Protein AF-A0A7S0ZYD5-F1 (afdb_monomer)

Solvent-accessible surface area (backbone atoms only — not comparable to full-atom values): 9073 Å² total; per-residue (Å²): 120,66,67,60,53,53,54,51,25,54,52,47,32,53,36,62,75,35,83,66,25,60,45,81,44,75,45,60,88,89,71,46,60,67,61,41,49,54,50,16,33,55,75,64,72,30,48,80,44,72,78,85,77,53,100,80,65,46,73,65,58,50,52,54,52,50,49,56,49,43,42,42,8,20,34,67,65,35,49,30,35,39,50,44,43,56,92,66,56,91,46,71,67,58,54,52,43,50,49,30,37,73,76,63,28,46,53,88,89,69,68,53,76,67,54,50,51,52,46,46,68,50,24,45,67,64,23,43,76,72,75,28,82,50,73,69,45,30,51,54,44,31,33,50,32,14,32,57,24,43,24,50,34,39,37,38,46,73,79,55,71,82,61,77,107

Foldseek 3Di:
DVVVLVVLLVVLLVQLPDFLRAAEAEDAPPPCLVVSNVSSCVVNVAAEDEDDDDPPDDVLNVLVSLLVLLCVQQLVLGQYEYEAEPVRCPDPVSVVQVVCCSPFLGGPPSDDPVSLVVLCVSQQVVQVVVVHHDSVSSVVSSSSSSSGRYYYYYYYYPPDVVVVD

InterPro domains:
  IPR024317 Dynein heavy chain, AAA module D4 [PF12780] (1-165)
  IPR026983 Dynein heavy chain [PTHR46961] (1-165)
  IPR027417 P-loop containing nucleoside triphosphate hydrolase [G3DSA:3.40.50.300] (18-165)
  IPR027417 P-loop containing nucleoside triphosphate hydrolase [SSF52540] (5-165)

Mean predicted aligned error: 4.92 Å

Nearest PDB structures (foldseek):
  8glv-assembly1_Co  TM=9.456E-01  e=5.804E-17  Chlamydomonas reinhardtii
  3vkh-assembly1_A  TM=9.498E-01  e=6.855E-14  Dictyostelium discoideum
  7k5b-assembly1_C  TM=9.374E-01  e=3.165E-14  Tetrahymena thermophila
  8dyv-assembly1_A  TM=9.369E-01  e=1.775E-13  Homo sapiens
  7mgm-assembly1_A  TM=9.212E-01  e=2.063E-11  Saccharomyces cerevisiae

pLDDT: mean 89.66, std 8.66, range [50.94, 97.31]

Radius of gyration: 16.7 Å; Cα contacts (8 Å, |Δi|>4): 226; chains: 1; bounding box: 45×27×51 Å

Organism: Noctiluca scintillans (NCBI:txid2966)

Structure (mmCIF, N/CA/C/O backbone):
data_AF-A0A7S0ZYD5-F1
#
_entry.id   AF-A0A7S0ZYD5-F1
#
loop_
_atom_site.group_PDB
_atom_site.id
_atom_site.type_symbol
_atom_site.label_atom_id
_atom_site.label_alt_id
_atom_site.label_comp_id
_atom_site.label_asym_id
_atom_site.label_entity_id
_atom_site.label_seq_id
_atom_site.pdbx_PDB_ins_code
_atom_site.Cartn_x
_atom_site.Cartn_y
_atom_site.Cartn_z
_atom_site.occupancy
_atom_site.B_iso_or_equiv
_atom_site.auth_seq_id
_atom_site.auth_comp_id
_atom_site.auth_asym_id
_atom_site.auth_atom_id
_atom_site.pdbx_PDB_model_num
ATOM 1 N N . MET A 1 1 ? 3.842 -6.383 -28.870 1.00 55.41 1 MET A N 1
ATOM 2 C CA . MET A 1 1 ? 4.378 -5.491 -27.814 1.00 55.41 1 MET A CA 1
ATOM 3 C C . MET A 1 1 ? 3.298 -5.055 -26.817 1.00 55.41 1 MET A C 1
ATOM 5 O O . MET A 1 1 ? 3.495 -5.258 -25.631 1.00 55.41 1 MET A O 1
ATOM 9 N N . PHE A 1 2 ? 2.131 -4.567 -27.261 1.00 78.19 2 PHE A N 1
ATOM 10 C CA . PHE A 1 2 ? 1.047 -4.120 -26.362 1.00 78.19 2 PHE A CA 1
ATOM 11 C C . PHE A 1 2 ? 0.284 -5.233 -25.621 1.00 78.19 2 PHE A C 1
ATOM 13 O O . PHE A 1 2 ? -0.149 -5.018 -24.494 1.00 78.19 2 PHE A O 1
ATOM 20 N N . LEU A 1 3 ? 0.152 -6.435 -26.196 1.00 88.94 3 LEU A N 1
ATOM 21 C CA . LEU A 1 3 ? -0.606 -7.521 -25.554 1.00 88.94 3 LEU A CA 1
ATOM 22 C C . LEU A 1 3 ? -0.008 -7.944 -24.199 1.00 88.94 3 LEU A C 1
ATOM 24 O O . LEU A 1 3 ? -0.748 -8.211 -23.258 1.00 88.94 3 LEU A O 1
ATOM 28 N N . ALA A 1 4 ? 1.324 -7.941 -24.077 1.00 87.94 4 ALA A N 1
ATOM 29 C CA . ALA A 1 4 ? 2.002 -8.234 -22.816 1.00 87.94 4 ALA A CA 1
ATOM 30 C C . ALA A 1 4 ? 1.691 -7.172 -21.749 1.00 87.94 4 ALA A C 1
ATOM 32 O O . ALA A 1 4 ? 1.400 -7.515 -20.607 1.00 87.94 4 ALA A O 1
ATOM 33 N N . ALA A 1 5 ? 1.678 -5.889 -22.127 1.00 90.94 5 ALA A N 1
ATOM 34 C CA . ALA A 1 5 ? 1.296 -4.800 -21.231 1.00 90.94 5 ALA A CA 1
ATOM 35 C C . ALA A 1 5 ? -0.150 -4.958 -20.736 1.00 90.94 5 ALA A C 1
ATOM 37 O O . ALA A 1 5 ? -0.386 -4.880 -19.534 1.00 90.94 5 ALA A O 1
ATOM 38 N N . VAL A 1 6 ? -1.094 -5.276 -21.633 1.00 93.81 6 VAL A N 1
ATOM 39 C CA . VAL A 1 6 ? -2.492 -5.560 -21.262 1.00 93.81 6 VAL A CA 1
ATOM 40 C C . VAL A 1 6 ? -2.567 -6.732 -20.284 1.00 93.81 6 VAL A C 1
ATOM 42 O O . VAL A 1 6 ? -3.197 -6.615 -19.239 1.00 93.81 6 VAL A O 1
ATOM 45 N N . GLN A 1 7 ? -1.861 -7.834 -20.553 1.00 95.06 7 GLN A N 1
ATOM 46 C CA . GLN A 1 7 ? -1.814 -8.980 -19.639 1.00 95.06 7 GLN A CA 1
ATOM 47 C C . GLN A 1 7 ? -1.245 -8.613 -18.261 1.00 95.06 7 GLN A C 1
ATOM 49 O O . GLN A 1 7 ? -1.764 -9.076 -17.246 1.00 95.06 7 GLN A O 1
ATOM 54 N N . HIS A 1 8 ? -0.199 -7.783 -18.197 1.00 94.69 8 HIS A N 1
ATOM 55 C CA . HIS A 1 8 ? 0.355 -7.309 -16.928 1.00 94.69 8 HIS A CA 1
ATOM 56 C C . HIS A 1 8 ? -0.629 -6.421 -16.164 1.00 94.69 8 HIS A C 1
ATOM 58 O O . HIS A 1 8 ? -0.801 -6.629 -14.966 1.00 94.69 8 HIS A O 1
ATOM 64 N N . VAL A 1 9 ? -1.325 -5.506 -16.843 1.00 96.12 9 VAL A N 1
ATOM 65 C CA . VAL A 1 9 ? -2.383 -4.686 -16.230 1.00 96.12 9 VAL A CA 1
ATOM 66 C C . VAL A 1 9 ? -3.507 -5.572 -15.701 1.00 96.12 9 VAL A C 1
ATOM 68 O O . VAL A 1 9 ? -3.880 -5.436 -14.542 1.00 96.12 9 VAL A O 1
ATOM 71 N N . CYS A 1 10 ? -3.990 -6.542 -16.484 1.00 96.00 10 CYS A N 1
ATOM 72 C CA . CYS A 1 10 ? -5.015 -7.483 -16.029 1.00 96.00 10 CYS A CA 1
ATOM 73 C C . CYS A 1 10 ? -4.578 -8.258 -14.776 1.00 96.00 10 CYS A C 1
ATOM 75 O O . CYS A 1 10 ? -5.385 -8.469 -13.873 1.00 96.00 10 CYS A O 1
ATOM 77 N N . ARG A 1 11 ? -3.304 -8.669 -14.693 1.00 96.25 11 ARG A N 1
ATOM 78 C CA . ARG A 1 11 ? -2.752 -9.329 -13.498 1.00 96.25 11 ARG A CA 1
ATOM 79 C C . ARG A 1 11 ? -2.714 -8.387 -12.297 1.00 96.25 11 ARG A C 1
ATOM 81 O O . ARG A 1 11 ? -3.135 -8.800 -11.224 1.00 96.25 11 ARG A O 1
ATOM 88 N N . ILE A 1 1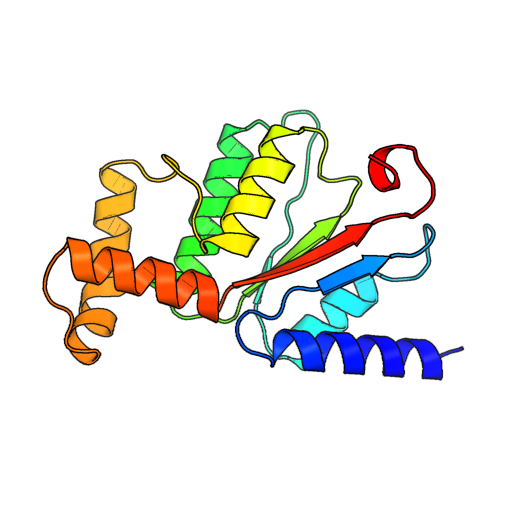2 ? -2.263 -7.145 -12.481 1.00 96.81 12 ILE A N 1
ATOM 89 C CA . ILE A 1 12 ? -2.236 -6.128 -11.419 1.00 96.81 12 ILE A CA 1
ATOM 90 C C . ILE A 1 12 ? -3.651 -5.883 -10.893 1.00 96.81 12 ILE A C 1
ATOM 92 O O . ILE A 1 12 ? -3.886 -6.040 -9.702 1.00 96.81 12 ILE A O 1
ATOM 96 N N . VAL A 1 13 ? -4.613 -5.599 -11.776 1.00 97.00 13 VAL A N 1
ATOM 97 C CA . VAL A 1 13 ? -6.018 -5.365 -11.397 1.00 97.00 13 VAL A CA 1
ATOM 98 C C . VAL A 1 13 ? -6.594 -6.565 -10.650 1.00 97.00 13 VAL A C 1
ATOM 100 O O . VAL A 1 13 ? -7.251 -6.396 -9.627 1.00 97.00 13 VAL A O 1
ATOM 103 N N . ARG A 1 14 ? -6.317 -7.790 -11.116 1.00 96.81 14 ARG A N 1
ATOM 104 C CA . ARG A 1 14 ? -6.758 -9.010 -10.429 1.00 96.81 14 ARG A CA 1
ATOM 105 C C . ARG A 1 14 ? -6.210 -9.090 -9.003 1.00 96.81 14 ARG A C 1
ATOM 107 O O . ARG A 1 14 ? -6.961 -9.453 -8.103 1.00 96.81 14 ARG A O 1
ATOM 114 N N . VAL A 1 15 ? -4.928 -8.784 -8.801 1.00 96.81 15 VAL A N 1
ATOM 115 C CA . VAL A 1 15 ? -4.324 -8.795 -7.462 1.00 96.81 15 VAL A CA 1
ATOM 116 C C . VAL A 1 15 ? -4.928 -7.694 -6.592 1.00 96.81 15 VAL A C 1
ATOM 118 O O . VAL A 1 15 ? -5.339 -7.997 -5.483 1.00 96.81 15 VAL A O 1
ATOM 121 N N . LEU A 1 16 ? -5.079 -6.469 -7.105 1.00 95.62 16 LEU A N 1
ATOM 122 C CA . LEU A 1 16 ? -5.701 -5.356 -6.372 1.00 95.62 16 LEU A CA 1
ATOM 123 C C . LEU A 1 16 ? -7.149 -5.660 -5.947 1.00 95.62 16 LEU A C 1
ATOM 125 O O . LEU A 1 16 ? -7.573 -5.282 -4.867 1.00 95.62 16 LEU A O 1
ATOM 129 N N . LYS A 1 17 ? -7.918 -6.383 -6.767 1.00 94.44 17 LYS A N 1
ATOM 130 C CA . LYS A 1 17 ? -9.291 -6.797 -6.424 1.00 94.44 17 LYS A CA 1
ATOM 131 C C . LYS A 1 17 ? -9.352 -8.022 -5.501 1.00 94.44 17 LYS A C 1
ATOM 133 O O . LYS A 1 17 ? -10.439 -8.417 -5.086 1.00 94.44 17 LYS A O 1
ATOM 138 N N . THR A 1 18 ? -8.216 -8.653 -5.205 1.00 93.44 18 THR A N 1
ATOM 139 C CA . THR A 1 18 ? -8.147 -9.777 -4.266 1.00 93.44 18 THR A CA 1
ATOM 140 C C . THR A 1 18 ? -7.950 -9.231 -2.846 1.00 93.44 18 THR A C 1
ATOM 142 O O . THR A 1 18 ? -7.093 -8.365 -2.657 1.00 93.44 18 THR A O 1
ATOM 145 N N . PRO A 1 19 ? -8.684 -9.729 -1.832 1.00 88.12 19 PRO A N 1
ATOM 146 C CA . PRO A 1 19 ? -8.470 -9.321 -0.446 1.00 88.12 19 PRO A CA 1
ATOM 147 C C . PRO A 1 19 ? -7.013 -9.516 -0.025 1.00 88.12 19 PRO A C 1
ATOM 149 O O . PRO A 1 19 ? -6.436 -10.571 -0.292 1.00 88.12 19 PRO A O 1
ATOM 152 N N . LEU A 1 20 ? -6.434 -8.514 0.645 1.00 88.88 20 LEU A N 1
ATOM 153 C CA . LEU A 1 20 ? -5.032 -8.519 1.091 1.00 88.88 20 LEU A CA 1
ATOM 154 C C . LEU A 1 20 ? -4.016 -8.638 -0.066 1.00 88.88 20 LEU A C 1
ATOM 156 O O . LEU A 1 20 ? -2.879 -9.077 0.121 1.00 88.88 20 LEU A O 1
ATOM 160 N N . GLY A 1 21 ? -4.437 -8.297 -1.287 1.00 92.31 21 GLY A N 1
ATOM 161 C CA . GLY A 1 21 ? -3.632 -8.442 -2.489 1.00 92.31 21 GLY A CA 1
ATOM 162 C C . GLY A 1 21 ? -2.542 -7.382 -2.590 1.00 92.31 21 GLY A C 1
ATOM 163 O O . GLY A 1 21 ? -2.829 -6.208 -2.810 1.00 92.31 21 GLY A O 1
ATOM 164 N N . ASN A 1 22 ? -1.286 -7.816 -2.512 1.00 94.00 22 ASN A N 1
ATOM 165 C CA . ASN A 1 22 ? -0.101 -6.983 -2.710 1.00 94.00 22 ASN A CA 1
ATOM 166 C C . ASN A 1 22 ? 0.660 -7.438 -3.963 1.00 94.00 22 ASN A C 1
ATOM 168 O O . ASN A 1 22 ? 0.676 -8.626 -4.292 1.00 94.00 22 ASN A O 1
ATOM 172 N N . CYS A 1 23 ? 1.300 -6.510 -4.677 1.00 94.00 23 CYS A N 1
ATOM 173 C CA . CYS A 1 23 ? 2.033 -6.819 -5.909 1.00 94.00 23 CYS A CA 1
ATOM 174 C C . CYS A 1 23 ? 3.535 -6.586 -5.757 1.00 94.00 23 CYS A C 1
ATOM 176 O O . CYS A 1 23 ? 3.965 -5.520 -5.325 1.00 94.00 23 CYS A O 1
ATOM 178 N N . LEU A 1 24 ? 4.332 -7.523 -6.269 1.00 93.25 24 LEU A N 1
ATOM 179 C CA . LEU A 1 24 ? 5.752 -7.315 -6.537 1.00 93.25 24 LEU A CA 1
ATOM 180 C C . LEU A 1 24 ? 5.993 -7.328 -8.052 1.00 93.25 24 LEU A C 1
ATOM 182 O O . LEU A 1 24 ? 5.835 -8.350 -8.719 1.00 93.25 24 LEU A O 1
ATOM 186 N N . LEU A 1 25 ? 6.364 -6.178 -8.607 1.00 92.81 25 LEU A N 1
ATOM 187 C CA . LEU A 1 25 ? 6.632 -5.978 -10.027 1.00 92.81 25 LEU A CA 1
ATOM 188 C C . LEU A 1 25 ? 8.137 -5.997 -10.280 1.00 92.81 25 LEU A C 1
ATOM 190 O O . LEU A 1 25 ? 8.839 -5.011 -10.042 1.00 92.81 25 LEU A O 1
ATOM 194 N N . VAL A 1 26 ? 8.625 -7.113 -10.817 1.00 91.00 26 VAL A N 1
ATOM 195 C CA . VAL A 1 26 ? 10.046 -7.307 -11.125 1.00 91.00 26 VAL A CA 1
ATOM 196 C C . VAL A 1 26 ? 10.305 -7.089 -12.611 1.00 91.00 26 VAL A C 1
ATOM 198 O O . VAL A 1 26 ? 9.599 -7.623 -13.464 1.00 91.00 26 VAL A O 1
ATOM 201 N N . GLY A 1 27 ? 11.320 -6.294 -12.941 1.00 88.25 27 GLY A N 1
ATOM 202 C CA . GLY A 1 27 ? 11.700 -6.049 -14.331 1.00 88.25 27 GLY A CA 1
ATOM 203 C C . GLY A 1 27 ? 12.831 -5.042 -14.461 1.00 88.25 27 GLY A C 1
ATOM 204 O O . GLY A 1 27 ? 13.099 -4.270 -13.550 1.00 88.25 27 GLY A O 1
ATOM 205 N N . VAL A 1 28 ? 13.506 -5.022 -15.605 1.00 86.00 28 VAL A N 1
ATOM 206 C CA . VAL A 1 28 ? 14.613 -4.082 -15.848 1.00 86.00 28 VAL A CA 1
ATOM 207 C C . VAL A 1 28 ? 14.124 -2.627 -15.916 1.00 86.00 28 VAL A C 1
ATOM 209 O O . VAL A 1 28 ? 12.923 -2.361 -16.060 1.00 86.00 28 VAL A O 1
ATOM 212 N N . GLY A 1 29 ? 15.025 -1.655 -15.766 1.00 81.00 29 GLY A N 1
ATOM 213 C CA . GLY A 1 29 ? 14.703 -0.234 -15.954 1.00 81.00 29 GLY A CA 1
ATOM 214 C C . GLY A 1 29 ? 14.053 0.023 -17.321 1.00 81.00 29 GLY A C 1
ATOM 215 O O . GLY A 1 29 ? 14.403 -0.621 -18.305 1.00 81.00 29 GLY A O 1
ATOM 216 N N . GLY A 1 30 ? 13.054 0.908 -17.380 1.00 82.00 30 GLY A N 1
ATOM 217 C CA . GLY A 1 30 ? 12.341 1.222 -18.629 1.00 82.00 30 GLY A CA 1
ATOM 218 C C . GLY A 1 30 ? 11.268 0.211 -19.064 1.00 82.00 30 GLY A C 1
ATOM 219 O O . GLY A 1 30 ? 10.563 0.463 -20.032 1.00 82.00 30 GLY A O 1
ATOM 220 N N . SER A 1 31 ? 11.055 -0.886 -18.327 1.00 86.81 31 SER A N 1
ATOM 221 C CA . SER A 1 31 ? 10.002 -1.888 -18.617 1.00 86.81 31 SER A CA 1
ATOM 222 C C . SER A 1 31 ? 8.556 -1.408 -18.395 1.00 86.81 31 SER A C 1
ATOM 224 O O . SER A 1 31 ? 7.615 -2.161 -18.627 1.00 86.81 31 SER A O 1
ATOM 226 N N . GLY A 1 32 ? 8.356 -0.177 -17.917 1.00 89.88 32 GLY A N 1
ATOM 227 C CA . GLY A 1 32 ? 7.025 0.396 -17.697 1.00 89.88 32 GLY A CA 1
ATOM 228 C C . GLY A 1 32 ? 6.312 -0.075 -16.425 1.00 89.88 32 GLY A C 1
ATOM 229 O O . GLY A 1 32 ? 5.141 0.238 -16.263 1.00 89.88 32 GLY A O 1
ATOM 230 N N . ARG A 1 33 ? 6.983 -0.775 -15.496 1.00 91.81 33 ARG A N 1
ATOM 231 C CA . ARG A 1 33 ? 6.391 -1.283 -14.233 1.00 91.81 33 ARG A CA 1
ATOM 232 C C . ARG A 1 33 ? 5.552 -0.246 -13.483 1.00 91.81 33 ARG A C 1
ATOM 234 O O . ARG A 1 33 ? 4.408 -0.530 -13.152 1.00 91.81 33 ARG A O 1
ATOM 241 N N . LYS A 1 34 ? 6.098 0.960 -13.271 1.00 91.81 34 LYS A N 1
ATOM 242 C CA . LYS A 1 34 ? 5.371 2.064 -12.621 1.00 91.81 34 LYS A CA 1
ATOM 243 C C . LYS A 1 34 ? 4.140 2.468 -13.428 1.00 91.81 34 LYS A C 1
ATOM 245 O O . LYS A 1 34 ? 3.054 2.553 -12.877 1.00 91.81 34 LYS A O 1
ATOM 250 N N . SER A 1 35 ? 4.293 2.664 -14.736 1.00 94.06 35 SER A N 1
ATOM 251 C CA . SER A 1 35 ? 3.192 3.045 -15.627 1.00 94.06 35 SER A CA 1
ATOM 252 C C . SER A 1 35 ? 2.074 2.003 -15.654 1.00 94.06 35 SER A C 1
ATOM 254 O O . SER A 1 35 ? 0.905 2.365 -15.592 1.00 94.06 35 SER A O 1
ATOM 256 N N . LEU A 1 36 ? 2.418 0.713 -15.685 1.00 95.00 36 LEU A N 1
ATOM 257 C CA . LEU A 1 36 ? 1.450 -0.384 -15.654 1.00 95.00 36 LEU A CA 1
ATOM 258 C C . LEU A 1 36 ? 0.764 -0.503 -14.288 1.00 95.00 36 LEU A C 1
ATOM 260 O O . LEU A 1 36 ? -0.433 -0.766 -14.251 1.00 95.00 36 LEU A O 1
ATOM 264 N N . ALA A 1 37 ? 1.491 -0.277 -13.187 1.00 95.56 37 ALA A N 1
ATOM 265 C CA . ALA A 1 37 ? 0.915 -0.214 -11.845 1.00 95.56 37 ALA A CA 1
ATOM 266 C C . ALA A 1 37 ? -0.097 0.926 -11.728 1.00 95.56 37 ALA A C 1
ATOM 268 O O . ALA A 1 37 ? -1.235 0.680 -11.354 1.00 95.56 37 ALA A O 1
ATOM 269 N N . MET A 1 38 ? 0.285 2.140 -12.135 1.00 95.94 38 MET A N 1
ATOM 270 C CA . MET A 1 38 ? -0.605 3.305 -12.133 1.00 95.94 38 MET A CA 1
ATOM 271 C C . MET A 1 38 ? -1.847 3.075 -12.997 1.00 95.94 38 MET A C 1
ATOM 273 O O . MET A 1 38 ? -2.955 3.388 -12.573 1.00 95.94 38 MET A O 1
ATOM 277 N N . LEU A 1 39 ? -1.678 2.486 -14.185 1.00 96.50 39 LEU A N 1
ATOM 278 C CA . LEU A 1 39 ? -2.801 2.144 -15.053 1.00 96.50 39 LEU A CA 1
ATOM 279 C C . LEU A 1 39 ? -3.706 1.079 -14.417 1.00 96.50 39 LEU A C 1
ATOM 281 O O . LEU A 1 39 ? -4.922 1.212 -14.469 1.00 96.50 39 LEU A O 1
ATOM 285 N N . GLY A 1 40 ? -3.135 0.046 -13.793 1.00 96.69 40 GLY A N 1
ATOM 286 C CA . GLY A 1 40 ? -3.897 -0.973 -13.070 1.00 96.69 40 GLY A CA 1
ATOM 287 C C . GLY A 1 40 ? -4.672 -0.400 -11.882 1.00 96.69 40 GLY A C 1
ATOM 288 O O . GLY A 1 40 ? -5.849 -0.706 -11.730 1.00 96.69 40 GLY A O 1
ATOM 289 N N . THR A 1 41 ? -4.052 0.479 -11.095 1.00 97.12 41 THR A N 1
ATOM 290 C CA . THR A 1 41 ? -4.700 1.224 -10.005 1.00 97.12 41 THR A CA 1
ATOM 291 C C . THR A 1 41 ? -5.858 2.073 -10.517 1.00 97.12 41 THR A C 1
ATOM 293 O O . THR A 1 41 ? -6.950 2.010 -9.961 1.00 97.12 41 THR A O 1
ATOM 296 N N . PHE A 1 42 ? -5.650 2.806 -11.615 1.00 97.31 42 PHE A N 1
ATOM 297 C CA . PHE A 1 42 ? -6.697 3.611 -12.239 1.00 97.31 42 PHE A CA 1
ATOM 298 C C . PHE A 1 42 ? -7.872 2.749 -12.722 1.00 97.31 42 PHE A C 1
ATOM 300 O O . PHE A 1 42 ? -9.020 3.060 -12.432 1.00 97.31 42 PHE A O 1
ATOM 307 N N . VAL A 1 43 ? -7.594 1.629 -13.398 1.00 96.94 43 VAL A N 1
ATOM 308 C CA . VAL A 1 43 ? -8.623 0.679 -13.861 1.00 96.94 43 VAL A CA 1
ATOM 309 C C . VAL A 1 43 ? -9.363 0.019 -12.693 1.00 96.94 43 VAL A C 1
ATOM 311 O O . VAL A 1 43 ? -10.539 -0.305 -12.818 1.00 96.94 43 VAL A O 1
ATOM 314 N N . ALA A 1 44 ? -8.692 -0.195 -11.560 1.00 96.00 44 ALA A N 1
ATOM 315 C CA . ALA A 1 44 ? -9.318 -0.713 -10.348 1.00 96.00 44 ALA A CA 1
ATOM 316 C C . ALA A 1 44 ? -10.167 0.336 -9.605 1.00 96.00 44 ALA A C 1
ATOM 318 O O . ALA A 1 44 ? -10.901 -0.061 -8.698 1.00 96.00 44 ALA A O 1
ATOM 319 N N . GLU A 1 45 ? -10.094 1.612 -10.008 1.00 96.75 45 GLU A N 1
ATOM 320 C CA . GLU A 1 45 ? -10.715 2.777 -9.359 1.00 96.75 45 GLU A CA 1
ATOM 321 C C . GLU A 1 45 ? -10.180 3.031 -7.941 1.00 96.75 45 GLU A C 1
ATOM 323 O O . GLU A 1 45 ? -10.907 3.455 -7.045 1.00 96.75 45 GLU A O 1
ATOM 328 N N . TYR A 1 46 ? -8.896 2.739 -7.719 1.00 96.88 46 TYR A N 1
ATOM 329 C CA . TYR A 1 46 ? -8.242 2.903 -6.419 1.00 96.88 46 TYR A CA 1
ATOM 330 C C . TYR A 1 46 ? -7.467 4.220 -6.363 1.00 96.88 46 TYR A C 1
ATOM 332 O O . TYR A 1 46 ? -6.945 4.700 -7.373 1.00 96.88 46 TYR A O 1
ATOM 340 N N . GLU A 1 47 ? -7.349 4.803 -5.171 1.00 96.69 47 GLU A N 1
ATOM 341 C CA . GLU A 1 47 ? -6.539 6.002 -4.967 1.00 96.69 47 GLU A CA 1
ATOM 342 C C . GLU A 1 47 ? -5.053 5.634 -5.058 1.00 96.69 47 GLU A C 1
ATOM 344 O O . GLU A 1 47 ? -4.575 4.724 -4.384 1.00 96.69 47 GLU A O 1
ATOM 349 N N . LEU A 1 48 ? -4.300 6.328 -5.907 1.00 96.12 48 LEU A N 1
ATOM 350 C CA . LEU A 1 48 ? -2.866 6.107 -6.046 1.00 96.12 48 LEU A CA 1
ATOM 351 C C . LEU A 1 48 ? -2.107 6.968 -5.032 1.00 96.12 48 LEU A C 1
ATOM 353 O O . LEU A 1 48 ? -2.216 8.192 -5.052 1.00 96.12 48 LEU A O 1
ATOM 357 N N . SER A 1 49 ? -1.278 6.341 -4.201 1.00 94.75 49 SER A N 1
ATOM 358 C CA . SER A 1 49 ? -0.344 7.029 -3.312 1.00 94.75 49 SER A CA 1
ATOM 359 C C . SER A 1 49 ? 1.093 6.697 -3.702 1.00 94.75 49 SER A C 1
ATOM 361 O O . SER A 1 49 ? 1.476 5.529 -3.775 1.00 94.75 49 SER A O 1
ATOM 363 N N . GLN A 1 50 ? 1.893 7.734 -3.942 1.00 91.25 50 GLN A N 1
ATOM 364 C CA . GLN A 1 50 ? 3.324 7.645 -4.234 1.00 91.25 50 GLN A CA 1
ATOM 365 C C . GLN A 1 50 ? 4.086 8.557 -3.280 1.00 91.25 50 GLN A C 1
ATOM 367 O O . GLN A 1 50 ? 3.588 9.620 -2.918 1.00 91.25 50 GLN A O 1
ATOM 372 N N . ILE A 1 51 ? 5.293 8.146 -2.898 1.00 87.44 51 ILE A N 1
ATOM 373 C CA . ILE A 1 51 ? 6.183 8.957 -2.063 1.00 87.44 51 ILE A CA 1
ATOM 374 C C . ILE A 1 51 ? 7.279 9.551 -2.933 1.00 87.44 51 ILE A C 1
ATOM 376 O O . ILE A 1 51 ? 8.003 8.832 -3.620 1.00 87.44 51 ILE A O 1
ATOM 380 N N . GLU A 1 52 ? 7.439 10.866 -2.888 1.00 82.69 52 GLU A N 1
ATOM 381 C CA . GLU A 1 52 ? 8.524 11.556 -3.575 1.00 82.69 52 GLU A CA 1
ATOM 382 C C . GLU A 1 52 ? 9.702 11.754 -2.624 1.00 82.69 52 GLU A C 1
ATOM 384 O O . GLU A 1 52 ? 9.700 12.628 -1.759 1.00 82.69 52 GLU A O 1
ATOM 389 N N . ILE A 1 53 ? 10.741 10.934 -2.788 1.00 81.69 53 ILE A N 1
ATOM 390 C CA . ILE A 1 53 ? 11.949 11.066 -1.977 1.00 81.69 53 ILE A CA 1
ATOM 391 C C . ILE A 1 53 ? 12.802 12.212 -2.507 1.00 81.69 53 ILE A C 1
ATOM 393 O O . ILE A 1 53 ? 13.349 12.154 -3.610 1.00 81.69 53 ILE A O 1
ATOM 397 N N . SER A 1 54 ? 12.950 13.242 -1.678 1.00 82.38 54 SER A N 1
ATOM 398 C CA . SER A 1 54 ? 13.930 14.309 -1.859 1.00 82.38 54 SER A CA 1
ATOM 399 C C . SER A 1 54 ? 15.221 14.005 -1.085 1.00 82.38 54 SER A C 1
ATOM 401 O O . SER A 1 54 ? 15.260 13.131 -0.219 1.00 82.38 54 SER A O 1
ATOM 403 N N . LYS A 1 55 ? 16.299 14.758 -1.348 1.00 79.38 55 LYS A N 1
ATOM 404 C CA . LYS A 1 55 ? 17.575 14.613 -0.614 1.00 79.38 55 LYS A CA 1
ATOM 405 C C . LYS A 1 55 ? 17.444 14.827 0.900 1.00 79.38 55 LYS A C 1
ATOM 407 O O . LYS A 1 55 ? 18.294 14.351 1.643 1.00 79.38 55 LYS A O 1
ATOM 412 N N . PHE A 1 56 ? 16.413 15.545 1.337 1.00 84.00 56 PHE A N 1
ATOM 413 C CA . PHE A 1 56 ? 16.177 15.886 2.740 1.00 84.00 56 PHE A CA 1
ATOM 414 C C . PHE A 1 56 ? 15.075 15.035 3.378 1.00 84.00 56 PHE A C 1
ATOM 416 O O . PHE A 1 56 ? 14.680 15.313 4.503 1.00 84.00 56 PHE A O 1
ATOM 423 N N . TYR A 1 57 ? 14.591 14.006 2.676 1.00 86.12 57 TYR A N 1
ATOM 424 C CA . TYR A 1 57 ? 13.523 13.148 3.168 1.00 86.12 57 TYR A CA 1
ATOM 425 C C . TYR A 1 57 ? 13.981 12.347 4.393 1.00 86.12 57 TYR A C 1
ATOM 427 O O . TYR A 1 57 ? 14.900 11.517 4.338 1.00 86.12 57 TYR A O 1
ATOM 435 N N . SER A 1 58 ? 13.352 12.635 5.525 1.00 90.00 58 SER A N 1
ATOM 436 C CA . SER A 1 58 ? 13.656 12.048 6.821 1.00 90.00 58 SER A CA 1
ATOM 437 C C . SER A 1 58 ? 12.763 10.837 7.114 1.00 90.00 58 SER A C 1
ATOM 439 O O . SER A 1 58 ? 11.812 10.545 6.395 1.00 90.00 58 SER A O 1
ATOM 441 N N . MET A 1 59 ? 13.073 10.104 8.189 1.00 89.81 59 MET A N 1
ATOM 442 C CA . MET A 1 59 ? 12.160 9.055 8.667 1.00 89.81 59 MET A CA 1
ATOM 443 C C . MET A 1 59 ? 10.855 9.635 9.224 1.00 89.81 59 MET A C 1
ATOM 445 O O . MET A 1 59 ? 9.835 8.961 9.176 1.00 89.81 59 MET A O 1
ATOM 449 N N . ASN A 1 60 ? 10.865 10.886 9.692 1.00 91.44 60 ASN A N 1
ATOM 450 C CA . ASN A 1 60 ? 9.644 11.538 10.153 1.00 91.44 60 ASN A CA 1
ATOM 451 C C . ASN A 1 60 ? 8.699 11.795 8.973 1.00 91.44 60 ASN A C 1
ATOM 453 O O . ASN A 1 60 ? 7.514 11.513 9.084 1.00 91.44 60 ASN A O 1
ATOM 457 N N . ASP A 1 61 ? 9.225 12.244 7.829 1.00 91.88 61 ASP A N 1
ATOM 458 C CA . ASP A 1 61 ? 8.421 12.449 6.614 1.00 91.88 61 ASP A CA 1
ATOM 459 C C . ASP A 1 61 ? 7.798 11.132 6.132 1.00 91.88 61 ASP A C 1
ATOM 461 O O . ASP A 1 61 ? 6.618 11.087 5.790 1.00 91.88 61 ASP A O 1
ATOM 465 N N . TRP A 1 62 ? 8.571 10.043 6.199 1.00 92.38 62 TRP A N 1
ATOM 466 C CA . TRP A 1 62 ? 8.087 8.685 5.951 1.00 92.38 62 TRP A CA 1
ATOM 467 C C . TRP A 1 62 ? 6.936 8.296 6.863 1.00 92.38 62 TRP A C 1
ATOM 469 O O . TRP A 1 62 ? 5.874 7.906 6.382 1.00 92.38 62 TRP A O 1
ATOM 479 N N . HIS A 1 63 ? 7.111 8.439 8.173 1.00 93.50 63 HIS A N 1
ATOM 480 C CA . HIS A 1 63 ? 6.061 8.115 9.129 1.00 93.50 63 HIS A CA 1
ATOM 481 C C . HIS A 1 63 ? 4.809 8.965 8.913 1.00 93.50 63 HIS A C 1
ATOM 483 O O . HIS A 1 63 ? 3.709 8.419 8.932 1.00 93.50 63 HIS A O 1
ATOM 489 N N . GLU A 1 64 ? 4.945 10.250 8.596 1.00 93.50 64 GLU A N 1
ATOM 490 C CA . GLU A 1 64 ? 3.808 11.116 8.267 1.00 93.50 64 GLU A CA 1
ATOM 491 C C . GLU A 1 64 ? 3.099 10.721 6.959 1.00 93.50 64 GLU A C 1
ATOM 493 O O . GLU A 1 64 ? 1.868 10.788 6.871 1.00 93.50 64 GLU A O 1
ATOM 498 N N . ASP A 1 65 ? 3.836 10.271 5.940 1.00 93.75 65 ASP A N 1
ATOM 499 C CA . ASP A 1 65 ? 3.245 9.736 4.709 1.00 93.75 65 ASP A CA 1
ATOM 500 C C . ASP A 1 65 ? 2.495 8.417 4.974 1.00 93.75 65 ASP A C 1
ATOM 502 O O . ASP A 1 65 ? 1.372 8.240 4.487 1.00 93.75 65 ASP A O 1
ATOM 506 N N . ILE A 1 66 ? 3.054 7.520 5.799 1.00 94.81 66 ILE A N 1
ATOM 507 C CA . ILE A 1 66 ? 2.392 6.268 6.200 1.00 94.81 66 ILE A CA 1
ATOM 508 C C . ILE A 1 66 ? 1.146 6.540 7.053 1.00 94.81 66 ILE A C 1
ATOM 510 O O . ILE A 1 66 ? 0.110 5.913 6.826 1.00 94.81 66 ILE A O 1
ATOM 514 N N . LYS A 1 67 ? 1.175 7.506 7.978 1.00 95.06 67 LYS A N 1
ATOM 515 C CA . LYS A 1 67 ? -0.021 7.910 8.739 1.00 95.06 67 LYS A CA 1
ATOM 516 C C . LYS A 1 67 ? -1.133 8.389 7.812 1.00 95.06 67 LYS A C 1
ATOM 518 O O . LYS A 1 67 ? -2.264 7.917 7.910 1.00 95.06 67 LYS A O 1
ATOM 523 N N . ARG A 1 68 ? -0.813 9.277 6.862 1.00 94.44 68 ARG A N 1
ATOM 524 C CA . ARG A 1 68 ? -1.774 9.775 5.859 1.00 94.44 68 ARG A CA 1
ATOM 525 C C . ARG A 1 68 ? -2.310 8.660 4.962 1.00 94.44 68 ARG A C 1
ATOM 527 O O . ARG A 1 68 ? -3.463 8.707 4.531 1.00 94.44 68 ARG A O 1
ATOM 534 N N . LEU A 1 69 ? -1.491 7.659 4.654 1.00 95.62 69 LEU A N 1
ATOM 535 C CA . LEU A 1 69 ? -1.897 6.472 3.907 1.00 95.62 69 LEU A CA 1
ATOM 536 C C . LEU A 1 69 ? -2.894 5.615 4.705 1.00 95.62 69 LEU A C 1
ATOM 538 O O . LEU A 1 69 ? -3.979 5.317 4.205 1.00 95.62 69 LEU A O 1
ATOM 542 N N . LEU A 1 70 ? -2.562 5.284 5.954 1.00 95.62 70 LEU A N 1
ATOM 543 C CA . LEU A 1 70 ? -3.408 4.483 6.841 1.00 95.62 70 LEU A CA 1
ATOM 544 C C . LEU A 1 70 ? -4.717 5.199 7.192 1.00 95.62 70 LEU A C 1
ATOM 546 O O . LEU A 1 70 ? -5.766 4.569 7.206 1.00 95.62 70 LEU A O 1
ATOM 550 N N . MET A 1 71 ? -4.709 6.520 7.383 1.00 95.62 71 MET A N 1
ATOM 551 C CA . MET A 1 71 ? -5.942 7.285 7.610 1.00 95.62 71 MET A CA 1
ATOM 552 C C . MET A 1 71 ? -6.900 7.230 6.415 1.00 95.62 71 MET A C 1
ATOM 554 O O . MET A 1 71 ? -8.109 7.093 6.598 1.00 95.62 71 MET A O 1
ATOM 558 N N . ARG A 1 72 ? -6.382 7.267 5.181 1.00 95.38 72 ARG A N 1
ATOM 559 C CA . ARG A 1 72 ? -7.210 7.099 3.976 1.00 95.38 72 ARG A CA 1
ATOM 560 C C . ARG A 1 72 ? -7.778 5.686 3.860 1.00 95.38 72 ARG A C 1
ATOM 562 O O . ARG A 1 72 ? -8.974 5.543 3.609 1.00 95.38 72 ARG A O 1
ATOM 569 N N . ALA A 1 73 ? -6.945 4.671 4.082 1.00 95.44 73 ALA A N 1
ATOM 570 C CA . ALA A 1 73 ? -7.350 3.275 3.957 1.00 95.44 73 ALA A CA 1
ATOM 571 C C . ALA A 1 73 ? -8.284 2.822 5.092 1.00 95.44 73 ALA A C 1
ATOM 573 O O . ALA A 1 73 ? -9.375 2.311 4.839 1.00 95.44 73 ALA A O 1
ATOM 574 N N . GLY A 1 74 ? -7.877 3.031 6.344 1.00 93.88 74 GLY A N 1
ATOM 575 C CA . GLY A 1 74 ? -8.594 2.571 7.530 1.00 93.88 74 GLY A CA 1
ATOM 576 C C . GLY A 1 74 ? -9.650 3.538 8.047 1.00 93.88 74 GLY A C 1
ATOM 577 O O . GLY A 1 74 ? -10.741 3.113 8.414 1.00 93.88 74 GLY A O 1
ATOM 578 N N . GLY A 1 75 ? -9.344 4.838 8.058 1.00 92.69 75 GLY A N 1
ATOM 579 C CA . GLY A 1 75 ? -10.229 5.868 8.612 1.00 92.69 75 GLY A CA 1
ATOM 580 C C . GLY A 1 75 ? -11.380 6.225 7.677 1.00 92.69 75 GLY A C 1
ATOM 581 O O . GLY A 1 75 ? -12.530 6.310 8.098 1.00 92.69 75 GLY A O 1
ATOM 582 N N . HIS A 1 76 ? -11.080 6.397 6.390 1.00 93.06 76 HIS A N 1
ATOM 583 C CA . HIS A 1 76 ? -12.079 6.740 5.373 1.00 93.06 76 HIS A CA 1
ATOM 584 C C . HIS A 1 76 ? -12.594 5.537 4.577 1.00 93.06 76 HIS A C 1
ATOM 586 O O . HIS A 1 76 ? -13.494 5.705 3.756 1.00 93.06 76 HIS A O 1
ATOM 592 N N . GLY A 1 77 ? -12.035 4.342 4.792 1.00 92.06 77 GLY A N 1
ATOM 593 C CA . GLY A 1 77 ? -12.461 3.127 4.097 1.00 92.06 77 GLY A CA 1
ATOM 594 C C . GLY A 1 77 ? -12.207 3.153 2.587 1.00 92.06 77 GLY A C 1
ATOM 595 O O . GLY A 1 77 ? -12.935 2.501 1.841 1.00 92.06 77 GLY A O 1
ATOM 596 N N . LYS A 1 78 ? -11.238 3.950 2.115 1.00 95.12 78 LYS A N 1
ATOM 597 C CA . LYS A 1 78 ? -10.921 4.056 0.686 1.00 95.12 78 LYS A CA 1
ATOM 598 C C . LYS A 1 78 ? -9.941 2.974 0.267 1.00 95.12 78 LYS A C 1
ATOM 600 O O . LYS A 1 78 ? -8.963 2.731 0.963 1.00 95.12 78 LYS A O 1
ATOM 605 N N . GLU A 1 79 ? -10.149 2.415 -0.916 1.00 96.38 79 GLU A N 1
ATOM 606 C CA . GLU A 1 79 ? -9.187 1.525 -1.564 1.00 96.38 79 GLU A CA 1
ATOM 607 C C . GLU A 1 79 ? -7.979 2.342 -2.050 1.00 96.38 79 GLU A C 1
ATOM 609 O O . GLU A 1 79 ? -8.117 3.230 -2.898 1.00 96.38 79 GLU A O 1
ATOM 614 N N . VAL A 1 80 ? -6.792 2.069 -1.505 1.00 96.81 80 VAL A N 1
ATOM 615 C CA . VAL A 1 80 ? -5.564 2.820 -1.790 1.00 96.81 80 VAL A CA 1
ATOM 616 C C . VAL A 1 80 ? -4.478 1.882 -2.295 1.00 96.81 80 VAL A C 1
ATOM 618 O O . VAL A 1 80 ? -4.095 0.926 -1.626 1.00 96.81 80 VAL A O 1
ATOM 621 N N . THR A 1 81 ? -3.913 2.190 -3.462 1.00 97.25 81 THR A N 1
ATOM 622 C CA . THR A 1 81 ? -2.676 1.563 -3.930 1.00 97.25 81 THR A CA 1
ATOM 623 C C . THR A 1 81 ? -1.470 2.393 -3.517 1.00 97.25 81 THR A C 1
ATOM 625 O O . THR A 1 81 ? -1.278 3.511 -3.997 1.00 97.25 81 THR A O 1
ATOM 628 N N . PHE A 1 82 ? -0.610 1.821 -2.685 1.00 96.06 82 PHE A N 1
ATOM 629 C CA . PHE A 1 82 ? 0.676 2.395 -2.328 1.00 96.06 82 PHE A CA 1
ATOM 630 C C . PHE A 1 82 ? 1.771 1.873 -3.259 1.00 96.06 82 PHE A C 1
ATOM 632 O O . PHE A 1 82 ? 2.183 0.718 -3.159 1.00 96.06 82 PHE A O 1
ATOM 639 N N . LEU A 1 83 ? 2.227 2.716 -4.189 1.00 94.75 83 LEU A N 1
ATOM 640 C CA . LEU A 1 83 ? 3.256 2.353 -5.162 1.00 94.75 83 LEU A CA 1
ATOM 641 C C . LEU A 1 83 ? 4.639 2.809 -4.686 1.00 94.75 83 LEU A C 1
ATOM 643 O O . LEU A 1 83 ? 4.942 4.003 -4.670 1.00 94.75 83 LEU A O 1
ATOM 647 N N . LEU A 1 84 ? 5.495 1.836 -4.388 1.00 91.31 84 LEU A N 1
ATOM 648 C CA . LEU A 1 84 ? 6.892 2.023 -4.012 1.00 91.31 84 LEU A CA 1
ATOM 649 C C . LEU A 1 84 ? 7.823 1.514 -5.109 1.00 91.31 84 LEU A C 1
ATOM 651 O O . LEU A 1 84 ? 7.607 0.449 -5.684 1.00 91.31 84 LEU A O 1
ATOM 655 N N . ALA A 1 85 ? 8.893 2.248 -5.387 1.00 86.75 85 ALA A N 1
ATOM 656 C CA . ALA A 1 85 ? 9.977 1.783 -6.245 1.00 86.75 85 ALA A CA 1
ATOM 657 C C . ALA A 1 85 ? 11.235 1.497 -5.434 1.00 86.75 85 ALA A C 1
ATOM 659 O O . ALA A 1 85 ? 11.481 2.163 -4.435 1.00 86.75 85 ALA A O 1
ATOM 660 N N . ASP A 1 86 ? 12.076 0.592 -5.925 1.00 77.12 86 ASP A N 1
ATOM 661 C CA . ASP A 1 86 ? 13.426 0.352 -5.398 1.00 77.12 86 ASP A CA 1
ATOM 662 C C . ASP A 1 86 ? 14.232 1.639 -5.160 1.00 77.12 86 ASP A C 1
ATOM 664 O O . ASP A 1 86 ? 14.821 1.821 -4.099 1.00 77.12 86 ASP A O 1
ATOM 668 N N . THR A 1 87 ? 14.205 2.583 -6.105 1.00 74.25 87 THR A N 1
ATOM 669 C CA . THR A 1 87 ? 14.905 3.873 -5.976 1.00 74.25 87 THR A CA 1
ATOM 670 C C . THR A 1 87 ? 14.390 4.743 -4.827 1.00 74.25 87 THR A C 1
ATOM 672 O O . THR A 1 87 ? 15.044 5.712 -4.456 1.00 74.25 87 THR A O 1
ATOM 675 N N . GLN A 1 88 ? 13.193 4.450 -4.317 1.00 69.88 88 GLN A N 1
ATOM 676 C CA . GLN A 1 88 ? 12.515 5.169 -3.240 1.00 69.88 88 GLN A CA 1
ATOM 677 C C . GLN A 1 88 ? 12.630 4.426 -1.900 1.00 69.88 88 GLN A C 1
ATOM 679 O O . GLN A 1 88 ? 11.930 4.778 -0.963 1.00 69.88 88 GLN A O 1
ATOM 684 N N . ILE A 1 89 ? 13.488 3.410 -1.770 1.00 71.38 89 ILE A N 1
ATOM 685 C CA . ILE A 1 89 ? 13.694 2.729 -0.485 1.00 71.38 89 ILE A CA 1
ATOM 686 C C . ILE A 1 89 ? 15.182 2.767 -0.109 1.00 71.38 89 ILE A C 1
ATOM 688 O O . ILE A 1 89 ? 15.897 1.777 -0.241 1.00 71.38 89 ILE A O 1
ATOM 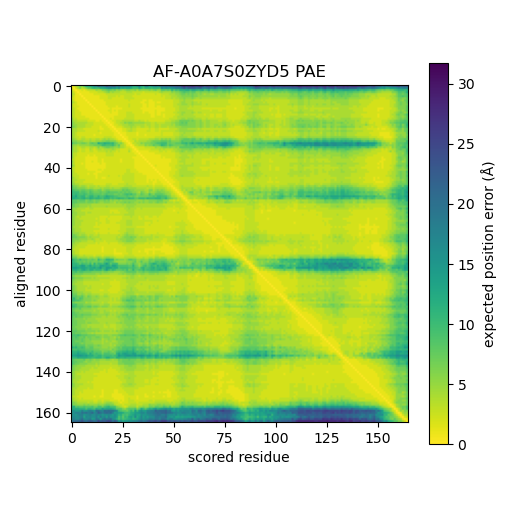692 N N . PRO A 1 90 ? 15.691 3.937 0.321 1.00 70.19 90 PRO A N 1
ATOM 693 C CA . PRO A 1 90 ? 17.109 4.112 0.626 1.00 70.19 90 PRO A CA 1
ATOM 694 C C . PRO A 1 90 ? 17.530 3.526 1.980 1.00 70.19 90 PRO A C 1
ATOM 696 O O . PRO A 1 90 ? 18.725 3.369 2.217 1.00 70.19 90 PRO A O 1
ATOM 699 N N . LYS A 1 91 ? 16.583 3.259 2.891 1.00 77.75 91 LYS A N 1
ATOM 700 C CA . LYS A 1 91 ? 16.854 2.840 4.275 1.00 77.75 91 LYS A CA 1
ATOM 701 C C . LYS A 1 91 ? 16.166 1.517 4.589 1.00 77.75 91 LYS A C 1
ATOM 703 O O . LYS A 1 91 ? 14.997 1.340 4.261 1.00 77.75 91 LYS A O 1
ATOM 708 N N . GLU A 1 92 ? 16.872 0.640 5.292 1.00 82.75 92 GLU A N 1
ATOM 709 C CA . GLU A 1 92 ? 16.369 -0.667 5.735 1.00 82.75 92 GLU A CA 1
ATOM 710 C C . GLU A 1 92 ? 15.130 -0.538 6.633 1.00 82.75 92 GLU A C 1
ATOM 712 O O . GLU A 1 92 ? 14.151 -1.249 6.443 1.00 82.75 92 GLU A O 1
ATOM 717 N N . THR A 1 93 ? 15.088 0.484 7.490 1.00 86.12 93 THR A N 1
ATOM 718 C CA . THR A 1 93 ? 13.927 0.787 8.342 1.00 86.12 93 THR A CA 1
ATOM 719 C C . THR A 1 93 ? 12.636 1.033 7.550 1.00 86.12 93 THR A C 1
ATOM 721 O O . THR A 1 93 ? 11.554 0.685 8.006 1.00 86.12 93 THR A O 1
ATOM 724 N N . MET A 1 94 ? 12.714 1.588 6.333 1.00 89.25 94 MET A N 1
ATOM 725 C CA . MET A 1 94 ? 11.528 1.761 5.478 1.00 89.25 94 MET A CA 1
ATOM 726 C C . MET A 1 94 ? 11.026 0.418 4.923 1.00 89.25 94 MET A C 1
ATOM 728 O O . MET A 1 94 ? 9.822 0.250 4.718 1.00 89.25 94 MET A O 1
ATOM 732 N N . LEU A 1 95 ? 11.923 -0.551 4.690 1.00 86.94 95 LEU A N 1
ATOM 733 C CA . LEU A 1 95 ? 11.544 -1.920 4.314 1.00 86.94 95 LEU A CA 1
ATOM 734 C C . LEU A 1 95 ? 10.894 -2.656 5.483 1.00 86.94 95 LEU A C 1
ATOM 736 O O . LEU A 1 95 ? 9.920 -3.377 5.266 1.00 86.94 95 LEU A O 1
ATOM 740 N N . GLU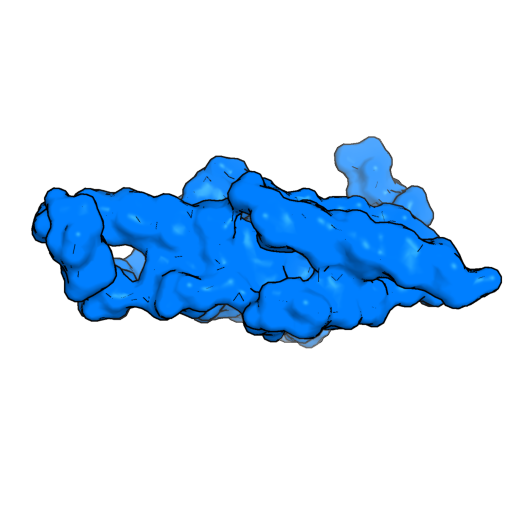 A 1 96 ? 11.394 -2.466 6.703 1.00 90.56 96 GLU A N 1
ATOM 741 C CA . GLU A 1 96 ? 10.799 -3.028 7.922 1.00 90.56 96 GLU A CA 1
ATOM 742 C C . GLU A 1 96 ? 9.380 -2.485 8.148 1.00 90.56 96 GLU A C 1
ATOM 744 O O . GLU A 1 96 ? 8.442 -3.262 8.352 1.00 90.56 96 GLU A O 1
ATOM 749 N N . ASP A 1 97 ? 9.189 -1.170 8.005 1.00 92.38 97 ASP A N 1
ATOM 750 C CA . ASP A 1 97 ? 7.870 -0.533 8.085 1.00 92.38 97 ASP A CA 1
ATOM 751 C C . ASP A 1 97 ? 6.938 -1.046 6.978 1.00 92.38 97 ASP A C 1
ATOM 753 O O . ASP A 1 97 ? 5.796 -1.424 7.240 1.00 92.38 97 ASP A O 1
ATOM 757 N N . THR A 1 98 ? 7.433 -1.144 5.739 1.00 91.3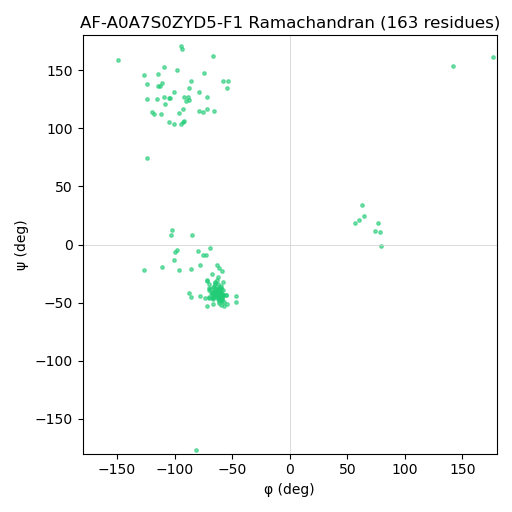8 98 THR A N 1
ATOM 758 C CA . THR A 1 98 ? 6.665 -1.702 4.612 1.00 91.38 98 THR A CA 1
ATOM 759 C C . THR A 1 98 ? 6.275 -3.160 4.869 1.00 91.38 98 THR A C 1
ATOM 761 O O . THR A 1 98 ? 5.146 -3.559 4.596 1.00 91.38 98 THR A O 1
ATOM 764 N N . SER A 1 99 ? 7.174 -3.959 5.442 1.00 90.69 99 SER A N 1
ATOM 765 C CA . SER A 1 99 ? 6.902 -5.352 5.814 1.00 90.69 99 SER A CA 1
ATOM 766 C C . SER A 1 99 ? 5.862 -5.446 6.931 1.00 90.69 99 SER A C 1
ATOM 768 O O . SER A 1 99 ? 5.007 -6.331 6.914 1.00 90.69 99 SER A O 1
ATOM 770 N N . SER A 1 100 ? 5.891 -4.509 7.876 1.00 93.00 100 SER A N 1
ATOM 771 C CA . SER A 1 100 ? 4.897 -4.411 8.948 1.00 93.00 100 SER A CA 1
ATOM 772 C C . SER A 1 100 ? 3.514 -4.069 8.387 1.00 93.00 100 SER A C 1
ATOM 774 O O . SER A 1 100 ? 2.534 -4.731 8.729 1.00 93.00 100 SER A O 1
ATOM 776 N N . LEU A 1 101 ? 3.438 -3.141 7.426 1.00 92.50 101 LEU A N 1
ATOM 777 C CA . LEU A 1 101 ? 2.207 -2.835 6.687 1.00 92.50 101 LEU A CA 1
ATOM 778 C C . LEU A 1 101 ? 1.668 -4.053 5.926 1.00 92.50 101 LEU A C 1
ATOM 780 O O . LEU A 1 101 ? 0.473 -4.328 5.993 1.00 92.50 101 LEU A O 1
ATOM 784 N N . LEU A 1 102 ? 2.536 -4.801 5.240 1.00 90.44 102 LEU A N 1
ATOM 785 C CA . LEU A 1 102 ? 2.155 -5.998 4.483 1.00 90.44 102 LEU A CA 1
ATOM 786 C C . LEU A 1 102 ? 1.581 -7.110 5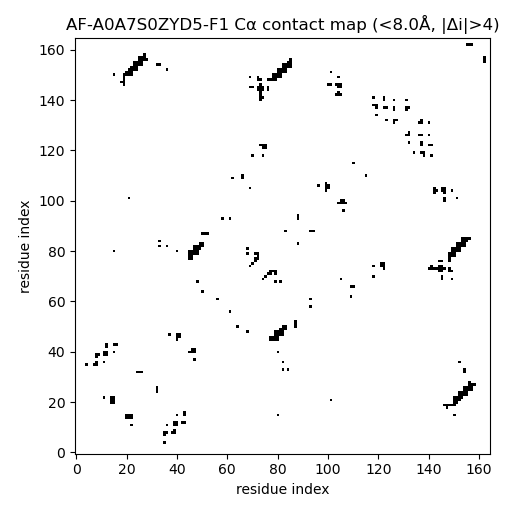.374 1.00 90.44 102 LEU A C 1
ATOM 788 O O . LEU A 1 102 ? 0.611 -7.762 4.991 1.00 90.44 102 LEU A O 1
ATOM 792 N N . ASN A 1 103 ? 2.180 -7.335 6.546 1.00 89.62 103 ASN A N 1
ATOM 793 C CA . ASN A 1 103 ? 1.804 -8.435 7.436 1.00 89.62 103 ASN A CA 1
AT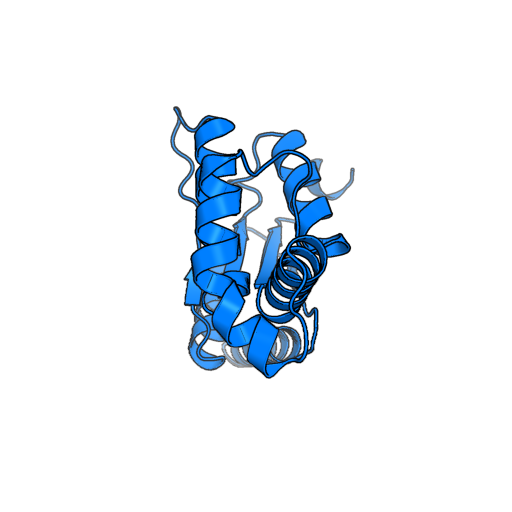OM 794 C C . ASN A 1 103 ? 0.641 -8.069 8.366 1.00 89.62 103 ASN A C 1
ATOM 796 O O . ASN A 1 103 ? -0.302 -8.846 8.537 1.00 89.62 103 ASN A O 1
ATOM 800 N N . ASN A 1 104 ? 0.703 -6.877 8.961 1.00 90.00 104 ASN A N 1
ATOM 801 C CA . ASN A 1 104 ? -0.166 -6.486 10.067 1.00 90.00 104 ASN A CA 1
ATOM 802 C C . ASN A 1 104 ? -1.178 -5.405 9.672 1.00 90.00 104 ASN A C 1
ATOM 804 O O . ASN A 1 104 ? -2.191 -5.259 10.347 1.00 90.00 104 ASN A O 1
ATOM 808 N N . GLY A 1 105 ? -0.946 -4.669 8.580 1.00 88.12 105 GLY A N 1
ATOM 809 C CA . GLY A 1 105 ? -1.748 -3.491 8.230 1.00 88.12 105 GLY A CA 1
ATOM 810 C C . GLY A 1 105 ? -1.460 -2.272 9.112 1.00 88.12 105 GLY A C 1
ATOM 811 O O . GLY A 1 105 ? -2.212 -1.302 9.068 1.00 88.12 105 GLY A O 1
ATOM 812 N N . GLU A 1 106 ? -0.386 -2.309 9.907 1.00 91.44 106 GLU A N 1
ATOM 813 C CA . GLU A 1 106 ? 0.035 -1.232 10.803 1.00 91.44 106 GLU A CA 1
ATOM 814 C C . GLU A 1 106 ? 1.559 -1.209 10.982 1.00 91.44 106 GLU A C 1
ATOM 816 O O . GLU A 1 106 ? 2.243 -2.213 10.775 1.00 91.44 106 GLU A O 1
ATOM 821 N N . VAL A 1 107 ? 2.081 -0.052 11.396 1.00 92.19 107 VAL A N 1
ATOM 822 C CA . VAL A 1 107 ? 3.479 0.117 11.811 1.00 92.19 107 VAL A CA 1
ATOM 823 C C . VAL A 1 107 ? 3.511 0.340 13.328 1.00 92.19 107 VAL A C 1
ATOM 825 O O . VAL A 1 107 ? 2.812 1.236 13.821 1.00 92.19 107 VAL A O 1
ATOM 828 N N . PRO A 1 108 ? 4.296 -0.442 14.092 1.00 87.94 108 PRO A N 1
ATOM 829 C CA . PRO A 1 108 ? 4.397 -0.280 15.538 1.00 87.94 108 PRO A CA 1
ATOM 830 C C . PRO A 1 108 ? 4.857 1.125 15.939 1.00 87.94 108 PRO A C 1
ATOM 832 O O . PRO A 1 108 ? 5.757 1.690 15.328 1.00 87.94 108 PRO A O 1
ATOM 835 N N . ASN A 1 109 ? 4.274 1.672 17.009 1.00 88.56 109 ASN A N 1
ATOM 836 C CA . ASN A 1 109 ? 4.629 2.985 17.574 1.00 88.56 109 ASN A CA 1
ATOM 837 C C . ASN A 1 109 ? 4.529 4.175 16.598 1.00 88.56 109 ASN A C 1
ATOM 839 O O . ASN A 1 109 ? 5.085 5.234 16.878 1.00 88.56 109 ASN A O 1
ATOM 843 N N . LEU A 1 110 ? 3.797 4.029 15.487 1.00 92.50 110 LEU A N 1
ATOM 844 C CA . LEU A 1 110 ? 3.633 5.097 14.503 1.00 92.50 110 LEU A CA 1
ATOM 845 C C . LEU A 1 110 ? 2.761 6.248 15.026 1.00 92.50 110 LEU A C 1
ATOM 847 O O . LEU A 1 110 ? 3.092 7.416 14.842 1.00 92.50 110 LEU A O 1
ATOM 851 N N . PHE A 1 111 ? 1.635 5.918 15.662 1.00 92.50 111 PHE A N 1
ATOM 852 C CA . PHE A 1 111 ? 0.622 6.892 16.073 1.00 92.50 111 PHE A CA 1
ATOM 853 C C . PHE A 1 111 ? 0.845 7.400 17.498 1.00 92.50 111 PHE A C 1
ATOM 855 O O . PHE A 1 111 ? 0.905 6.615 18.454 1.00 92.50 111 PHE A O 1
ATOM 862 N N . ASN A 1 112 ? 0.893 8.723 17.645 1.00 93.44 112 ASN A N 1
ATOM 863 C CA . ASN A 1 112 ? 0.924 9.389 18.945 1.00 93.44 112 ASN A CA 1
ATOM 864 C C . ASN A 1 112 ? -0.499 9.505 19.549 1.00 93.44 112 ASN A C 1
ATOM 866 O O . ASN A 1 112 ? -1.473 8.977 19.011 1.00 93.44 112 ASN A O 1
ATOM 870 N N . ALA A 1 113 ? -0.635 10.155 20.708 1.00 91.88 113 ALA A N 1
ATOM 871 C CA . ALA A 1 113 ? -1.934 10.300 21.377 1.00 91.88 113 ALA A CA 1
ATOM 872 C C . ALA A 1 113 ? -2.946 11.150 20.578 1.00 91.88 113 ALA A C 1
ATOM 874 O O . ALA A 1 113 ? -4.144 10.858 20.594 1.00 91.88 113 ALA A O 1
ATOM 875 N N . GLU A 1 114 ? -2.472 12.168 19.859 1.00 92.88 114 GLU A N 1
ATOM 876 C CA . GLU A 1 114 ? -3.306 13.035 19.021 1.00 92.88 114 GLU A CA 1
ATOM 877 C C . GLU A 1 114 ? -3.809 12.267 17.792 1.00 92.88 114 GLU A C 1
ATOM 879 O O . GLU A 1 114 ? -5.010 12.241 17.532 1.00 92.88 114 GLU A O 1
ATOM 884 N N . ASP A 1 115 ? -2.921 11.533 17.117 1.00 92.69 115 ASP A N 1
ATOM 885 C CA . ASP A 1 115 ? -3.252 10.678 15.975 1.00 92.69 115 ASP A CA 1
ATOM 886 C C . ASP A 1 115 ? -4.295 9.618 16.356 1.00 92.69 115 ASP A C 1
ATOM 888 O O . ASP A 1 115 ? -5.266 9.378 15.641 1.00 92.69 115 ASP A O 1
ATOM 892 N N . LYS A 1 116 ? -4.127 8.996 17.529 1.00 91.38 116 LYS A N 1
ATOM 893 C CA . LYS A 1 116 ? -5.083 8.025 18.076 1.00 91.38 116 LYS A CA 1
ATOM 894 C C . LYS A 1 116 ? -6.467 8.635 18.275 1.00 91.38 116 LYS A C 1
ATOM 896 O O . LYS A 1 116 ? -7.466 7.972 18.005 1.00 91.38 116 LYS A O 1
ATOM 901 N N . THR A 1 117 ? -6.532 9.887 18.714 1.00 93.12 117 THR A N 1
ATOM 902 C CA . THR A 1 117 ? -7.803 10.603 18.867 1.00 93.12 117 THR A CA 1
ATOM 903 C C . THR A 1 117 ? -8.458 10.834 17.503 1.00 93.12 117 THR A C 1
ATOM 905 O O . THR A 1 117 ? -9.635 10.519 17.340 1.00 93.12 117 THR A O 1
ATOM 908 N N . GLN A 1 118 ? -7.686 11.241 16.490 1.00 93.62 118 GLN A N 1
ATOM 909 C CA . GLN A 1 118 ? -8.189 11.401 15.118 1.00 93.62 118 GLN A CA 1
ATOM 910 C C . GLN A 1 118 ? -8.690 10.081 14.510 1.00 93.62 118 GLN A C 1
ATOM 912 O O . GLN A 1 118 ? -9.720 10.058 13.837 1.00 93.62 118 GLN A O 1
ATOM 917 N N . ILE A 1 119 ? -7.997 8.965 14.765 1.00 93.31 119 ILE A N 1
ATOM 918 C CA . ILE A 1 119 ? -8.432 7.631 14.321 1.00 93.31 119 ILE A CA 1
ATOM 919 C C . ILE A 1 119 ? -9.778 7.271 14.949 1.00 93.31 119 ILE A C 1
ATOM 921 O O . ILE A 1 119 ? -10.674 6.802 14.244 1.00 93.31 119 ILE A O 1
ATOM 925 N N . LEU A 1 120 ? -9.935 7.496 16.258 1.00 92.50 120 LEU A N 1
ATOM 926 C CA . LEU A 1 120 ? -11.197 7.242 16.949 1.00 92.50 120 LEU A CA 1
ATOM 927 C C . LEU A 1 120 ? -12.317 8.091 16.345 1.00 92.50 120 LEU A C 1
ATOM 929 O O . LEU A 1 120 ? -13.362 7.543 16.004 1.00 92.50 120 LEU A O 1
ATOM 933 N N . GLU A 1 121 ? -12.103 9.387 16.142 1.00 92.25 121 GLU A N 1
ATOM 934 C CA . GLU A 1 121 ? -13.101 10.274 15.534 1.00 92.25 121 GLU A CA 1
ATOM 935 C C . GLU A 1 121 ? -13.515 9.811 14.129 1.00 92.25 121 GLU A C 1
ATOM 937 O O . GLU A 1 121 ? -14.708 9.745 13.830 1.00 92.25 121 GLU A O 1
ATOM 942 N N . ALA A 1 122 ? -12.551 9.414 13.293 1.00 92.12 122 ALA A N 1
ATOM 943 C CA . ALA A 1 122 ? -12.820 8.941 11.937 1.00 92.12 122 ALA A CA 1
ATOM 944 C C . ALA A 1 122 ? -13.534 7.577 11.905 1.00 92.12 122 ALA A C 1
ATOM 946 O O . ALA A 1 122 ? -14.412 7.352 11.071 1.00 92.12 122 ALA A O 1
ATOM 947 N N . CYS A 1 123 ? -13.178 6.661 12.810 1.00 92.56 123 CYS A N 1
ATOM 948 C CA . CYS A 1 123 ? -13.630 5.270 12.749 1.00 92.56 123 CYS A CA 1
ATOM 949 C C . CYS A 1 123 ? -14.852 4.970 13.613 1.00 92.56 123 CYS A C 1
ATOM 951 O O . CYS A 1 123 ? -15.531 3.985 13.337 1.00 92.56 123 CYS A O 1
ATOM 953 N N . THR A 1 124 ? -15.153 5.768 14.645 1.00 89.88 124 THR A N 1
ATOM 954 C CA . THR A 1 124 ? -16.182 5.430 15.652 1.00 89.88 124 THR A CA 1
ATOM 955 C C . THR A 1 124 ? -17.537 5.129 15.017 1.00 89.88 124 THR A C 1
ATOM 957 O O . THR A 1 124 ? -18.178 4.147 15.380 1.00 89.88 124 THR A O 1
ATOM 960 N N . HIS A 1 125 ? -17.968 5.921 14.033 1.00 90.62 125 HIS A N 1
ATOM 961 C CA . HIS A 1 125 ? -19.256 5.703 13.372 1.00 90.62 125 HIS A CA 1
ATOM 962 C C . HIS A 1 125 ? -19.289 4.394 12.559 1.00 90.62 125 HIS A C 1
ATOM 964 O O . HIS A 1 125 ? -20.211 3.582 12.692 1.00 90.62 125 HIS A O 1
ATOM 970 N N . SER A 1 126 ? -18.251 4.158 11.754 1.00 90.81 126 SER A N 1
ATOM 971 C CA . SER A 1 126 ? -18.107 2.949 10.935 1.00 90.81 126 SER A CA 1
ATOM 972 C C . SER A 1 126 ? -17.951 1.691 11.797 1.00 90.81 126 SER A C 1
ATOM 974 O O . SER A 1 126 ? -18.563 0.661 11.516 1.00 90.81 126 SER A O 1
ATOM 976 N N . ALA A 1 127 ? -17.192 1.788 12.890 1.00 91.38 127 ALA A N 1
ATOM 977 C CA . ALA A 1 127 ? -16.984 0.715 13.854 1.00 91.38 127 ALA A CA 1
ATOM 978 C C . ALA A 1 127 ? -18.271 0.384 14.626 1.00 91.38 127 ALA A C 1
ATOM 980 O O . ALA A 1 127 ? -18.618 -0.791 14.746 1.00 91.38 127 ALA A O 1
ATOM 981 N N . ALA A 1 128 ? -19.032 1.394 15.062 1.00 91.12 128 ALA A N 1
ATOM 982 C CA . ALA A 1 128 ? -20.315 1.191 15.734 1.00 91.12 128 ALA A CA 1
ATOM 983 C C . ALA A 1 128 ? -21.329 0.477 14.827 1.00 91.12 128 ALA A C 1
ATOM 985 O O . ALA A 1 128 ? -22.035 -0.424 15.278 1.00 91.12 128 ALA A O 1
ATOM 986 N N . THR A 1 129 ? -21.343 0.809 13.532 1.00 90.88 129 THR A N 1
ATOM 987 C CA . THR A 1 129 ? -22.166 0.112 12.524 1.00 90.88 129 THR A CA 1
ATOM 988 C C . THR A 1 129 ? -21.763 -1.360 12.372 1.00 90.88 129 THR A C 1
ATOM 990 O O . THR A 1 129 ? -22.610 -2.214 12.122 1.00 90.88 129 THR A O 1
ATOM 993 N N . ALA A 1 130 ? -20.484 -1.679 12.586 1.00 89.19 130 ALA A N 1
ATOM 994 C CA . ALA A 1 130 ? -19.962 -3.044 12.631 1.00 89.19 130 ALA A CA 1
ATOM 995 C C . ALA A 1 130 ? -20.089 -3.717 14.018 1.00 89.19 130 ALA A C 1
ATOM 997 O O . ALA A 1 130 ? -19.541 -4.800 14.223 1.00 89.19 130 ALA A O 1
ATOM 998 N N . GLY A 1 131 ? -20.787 -3.094 14.976 1.00 90.50 131 GLY A N 1
ATOM 999 C CA . GLY A 1 131 ? -21.002 -3.632 16.323 1.00 90.50 131 GLY A CA 1
ATOM 1000 C C . GLY A 1 131 ? -19.799 -3.509 17.264 1.00 90.50 131 GLY A C 1
ATOM 1001 O O . GLY A 1 131 ? -19.736 -4.224 18.261 1.00 90.50 131 GLY A O 1
ATOM 1002 N N . ARG A 1 132 ? -18.840 -2.627 16.962 1.00 89.25 132 ARG A N 1
ATOM 1003 C CA . ARG A 1 132 ? -17.628 -2.387 17.761 1.00 89.25 132 ARG A CA 1
ATOM 1004 C C . ARG A 1 132 ? -17.721 -1.036 18.461 1.00 89.25 132 ARG A C 1
ATOM 1006 O O . ARG A 1 132 ? -17.868 -0.010 17.803 1.00 89.25 132 ARG A O 1
ATOM 1013 N N . THR A 1 133 ? -17.649 -1.031 19.790 1.00 83.56 133 THR A N 1
ATOM 1014 C CA . THR A 1 133 ? -17.918 0.165 20.613 1.00 83.56 133 THR A CA 1
ATOM 1015 C C . THR A 1 133 ? -16.795 0.521 21.586 1.00 83.56 133 THR A C 1
ATOM 1017 O O . THR A 1 133 ? -16.700 1.679 21.987 1.00 83.56 133 THR A O 1
ATOM 1020 N N . GLY A 1 134 ? -15.923 -0.423 21.956 1.00 89.12 134 GLY A N 1
ATOM 1021 C CA . GLY A 1 134 ? -14.755 -0.139 22.788 1.00 89.12 134 GLY A CA 1
ATOM 1022 C C . GLY A 1 134 ? -13.655 0.578 22.005 1.00 89.12 134 GLY A C 1
ATOM 1023 O O . GLY A 1 134 ? -13.452 0.304 20.827 1.00 89.12 134 GLY A O 1
ATOM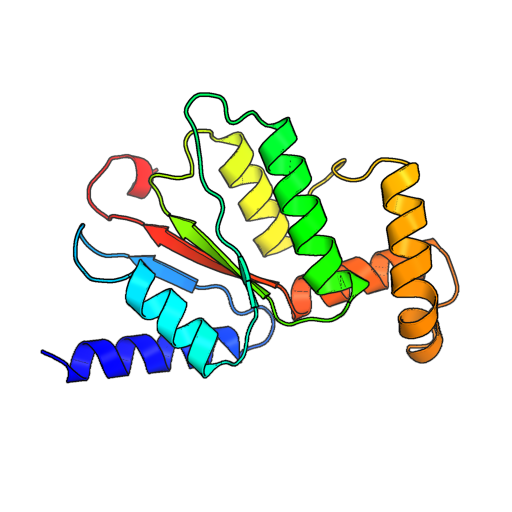 1024 N N . THR A 1 135 ? -12.885 1.455 22.654 1.00 88.94 135 THR A N 1
ATOM 1025 C CA . THR A 1 135 ? -11.751 2.148 22.008 1.00 88.94 135 THR A CA 1
ATOM 1026 C C . THR A 1 135 ? -10.758 1.163 21.389 1.00 88.94 135 THR A C 1
ATOM 1028 O O . THR A 1 135 ? -10.348 1.345 20.247 1.00 88.94 135 THR A O 1
ATOM 1031 N N . ALA A 1 136 ? -10.431 0.079 22.098 1.00 90.06 136 ALA A N 1
ATOM 1032 C CA . ALA A 1 136 ? -9.593 -1.002 21.581 1.00 90.06 136 ALA A CA 1
ATOM 1033 C C . ALA A 1 136 ? -10.209 -1.691 20.348 1.00 90.06 136 ALA A C 1
ATOM 1035 O O . ALA A 1 136 ? -9.496 -1.970 19.386 1.00 90.06 136 ALA A O 1
ATOM 1036 N N . ASP A 1 137 ? -11.529 -1.901 20.337 1.00 91.94 137 ASP A N 1
ATOM 1037 C CA . ASP A 1 137 ? -12.232 -2.520 19.207 1.00 91.94 137 ASP A CA 1
ATOM 1038 C C . ASP A 1 137 ? -12.280 -1.596 17.986 1.00 91.94 137 ASP A C 1
ATOM 1040 O O . ASP A 1 137 ? -12.216 -2.066 16.850 1.00 91.94 137 ASP A O 1
ATOM 1044 N N . VAL A 1 138 ? -12.370 -0.280 18.203 1.00 93.00 138 VAL A N 1
ATOM 1045 C CA . VAL A 1 138 ? -12.298 0.725 17.133 1.00 93.00 138 VAL A CA 1
ATOM 1046 C C . VAL A 1 138 ? -10.903 0.738 16.507 1.00 93.00 138 VAL A C 1
ATOM 1048 O O . VAL A 1 138 ? -10.798 0.772 15.283 1.00 93.00 138 VAL A O 1
ATOM 1051 N N . PHE A 1 139 ? -9.832 0.630 17.302 1.00 92.44 139 PHE A N 1
ATOM 1052 C CA . PHE A 1 139 ? -8.476 0.473 16.758 1.00 92.44 139 PHE A CA 1
ATOM 1053 C C . PHE A 1 139 ? -8.310 -0.842 15.995 1.00 92.44 139 PHE A C 1
ATOM 1055 O O . PHE A 1 139 ? -7.781 -0.836 14.888 1.00 92.44 139 PHE A O 1
ATOM 1062 N N . ALA A 1 140 ? -8.823 -1.954 16.525 1.00 93.06 140 ALA A N 1
ATOM 1063 C CA . ALA A 1 140 ? -8.808 -3.227 15.809 1.00 93.06 140 ALA A CA 1
ATOM 1064 C C . ALA A 1 140 ? -9.592 -3.148 14.485 1.00 93.06 140 ALA A C 1
ATOM 1066 O O . ALA A 1 140 ? -9.156 -3.688 13.469 1.00 93.06 140 ALA A O 1
ATOM 1067 N N . PHE A 1 141 ? -10.724 -2.431 14.470 1.00 94.69 141 PHE A N 1
ATOM 1068 C CA . PHE A 1 141 ? -11.472 -2.132 13.249 1.00 94.69 141 PHE A CA 1
ATOM 1069 C C . PHE A 1 141 ? -10.660 -1.308 12.261 1.00 94.69 141 PHE A C 1
ATOM 1071 O O . PHE A 1 141 ? -10.609 -1.670 11.090 1.00 94.69 141 PHE A O 1
ATOM 1078 N N . PHE A 1 142 ? -9.997 -0.250 12.720 1.00 95.19 142 PHE A N 1
ATOM 1079 C CA . PHE A 1 142 ? -9.127 0.560 11.879 1.00 95.19 142 PHE A CA 1
ATOM 1080 C C . PHE A 1 142 ? -8.021 -0.282 11.233 1.00 95.19 142 PHE A C 1
ATOM 1082 O O . PHE A 1 142 ? -7.880 -0.246 10.014 1.00 95.19 142 PHE A O 1
ATOM 1089 N N . THR A 1 143 ? -7.295 -1.095 12.008 1.00 94.50 143 THR A N 1
ATOM 1090 C CA . THR A 1 143 ? -6.231 -1.965 11.479 1.00 94.50 143 THR A CA 1
ATOM 1091 C C . THR A 1 143 ? -6.783 -2.988 10.478 1.00 94.50 143 THR A C 1
ATOM 1093 O O . THR A 1 143 ? -6.173 -3.228 9.436 1.00 94.50 143 THR A O 1
ATOM 1096 N N . GLU A 1 144 ? -7.975 -3.546 10.718 1.00 94.19 144 GLU A N 1
ATOM 1097 C CA . GLU A 1 144 ? -8.643 -4.434 9.757 1.00 94.19 144 GLU A CA 1
ATOM 1098 C C . GLU A 1 144 ? -8.997 -3.713 8.44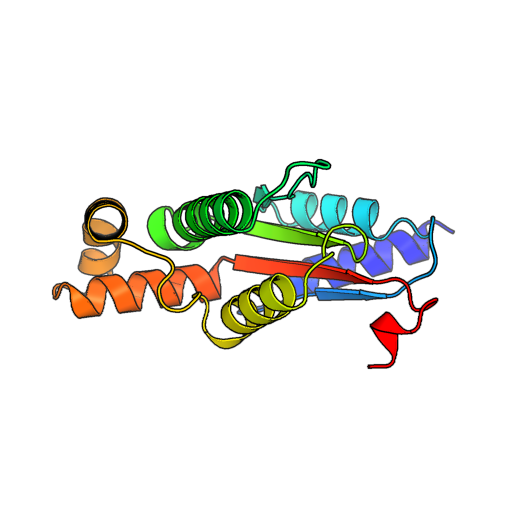7 1.00 94.19 144 GLU A C 1
ATOM 1100 O O . GLU A 1 144 ? -8.743 -4.255 7.368 1.00 94.19 144 GLU A O 1
ATOM 1105 N N . GLN A 1 145 ? -9.537 -2.492 8.522 1.00 94.56 145 GLN A N 1
ATOM 1106 C CA . GLN A 1 145 ? -9.839 -1.681 7.340 1.00 94.56 145 GLN A CA 1
ATOM 1107 C C . GLN A 1 145 ? -8.567 -1.279 6.589 1.00 94.56 145 GLN A C 1
ATOM 1109 O O . GLN A 1 145 ? -8.531 -1.386 5.366 1.00 94.56 145 GLN A O 1
ATOM 1114 N N . CYS A 1 146 ? -7.501 -0.896 7.297 1.00 95.31 146 CYS A N 1
ATOM 1115 C CA . CYS A 1 146 ? -6.190 -0.653 6.698 1.00 95.31 146 CYS A CA 1
ATOM 1116 C C . CYS A 1 146 ? -5.730 -1.878 5.912 1.00 95.31 146 CYS A C 1
ATOM 1118 O O . CYS A 1 146 ? -5.421 -1.765 4.734 1.00 95.31 146 CYS A O 1
ATOM 1120 N N . ARG A 1 147 ? -5.753 -3.063 6.527 1.00 94.06 147 ARG A N 1
ATOM 1121 C CA . ARG A 1 147 ? -5.297 -4.298 5.879 1.00 94.06 147 ARG A CA 1
ATOM 1122 C C . ARG A 1 147 ? -6.161 -4.688 4.677 1.00 94.06 147 ARG A C 1
ATOM 1124 O O . ARG A 1 147 ? -5.657 -5.280 3.729 1.00 94.06 147 ARG A O 1
ATOM 1131 N N . LYS A 1 148 ? -7.459 -4.386 4.729 1.00 94.06 148 LYS A N 1
ATOM 1132 C CA . LYS A 1 148 ? -8.407 -4.682 3.654 1.00 94.06 148 LYS A CA 1
ATOM 1133 C C . LYS A 1 148 ? -8.236 -3.752 2.454 1.00 94.06 148 LYS A C 1
ATOM 1135 O O . LYS A 1 148 ? -8.234 -4.255 1.337 1.00 94.06 148 LYS A O 1
ATOM 1140 N N . ASN A 1 149 ? -8.110 -2.450 2.707 1.00 95.38 149 ASN A N 1
ATOM 1141 C CA . ASN A 1 149 ? -8.216 -1.420 1.674 1.00 95.38 149 ASN A CA 1
ATOM 1142 C C . ASN A 1 149 ? -6.844 -0.901 1.200 1.00 95.38 149 ASN A C 1
ATOM 1144 O O . ASN A 1 149 ? -6.753 -0.181 0.206 1.00 95.38 149 ASN A O 1
ATOM 1148 N N . LEU A 1 150 ? -5.759 -1.210 1.920 1.00 96.19 150 LEU A N 1
ATOM 1149 C CA . LEU A 1 150 ? -4.401 -0.855 1.521 1.00 96.19 150 LEU A CA 1
ATOM 1150 C C . LEU A 1 150 ? -3.777 -1.963 0.670 1.00 96.19 150 LEU A C 1
ATOM 1152 O O . LEU A 1 150 ? -3.594 -3.091 1.122 1.00 96.19 150 LEU A O 1
ATOM 1156 N N . HIS A 1 151 ? -3.344 -1.592 -0.530 1.00 96.19 151 HIS A N 1
ATOM 1157 C CA . HIS A 1 151 ? -2.646 -2.471 -1.457 1.00 96.19 151 HIS A CA 1
ATOM 1158 C C . HIS A 1 151 ? -1.244 -1.946 -1.734 1.00 96.19 151 HIS A C 1
ATOM 1160 O O . HIS A 1 151 ? -1.068 -0.910 -2.376 1.00 96.19 151 HIS A O 1
ATOM 1166 N N . VAL A 1 152 ? -0.224 -2.667 -1.286 1.00 95.25 152 VAL A N 1
ATOM 1167 C CA . VAL A 1 152 ? 1.171 -2.297 -1.522 1.00 95.25 152 VAL A CA 1
ATOM 1168 C C . VAL A 1 152 ? 1.637 -2.892 -2.850 1.00 95.25 152 VAL A C 1
ATOM 1170 O O . VAL A 1 152 ? 1.529 -4.095 -3.101 1.00 95.25 152 VAL A O 1
ATOM 1173 N N . VAL A 1 153 ? 2.179 -2.040 -3.716 1.00 95.31 153 VAL A N 1
ATOM 1174 C CA . VAL A 1 153 ? 2.773 -2.416 -4.999 1.00 95.31 153 VAL A CA 1
ATOM 1175 C C . VAL A 1 153 ? 4.231 -1.987 -4.995 1.00 95.31 153 VAL A C 1
ATOM 1177 O O . VAL A 1 153 ? 4.534 -0.798 -4.996 1.00 95.31 153 VAL A O 1
ATOM 1180 N N . ILE A 1 154 ? 5.145 -2.952 -5.026 1.00 92.44 154 ILE A N 1
ATOM 1181 C CA . ILE A 1 154 ? 6.587 -2.700 -5.031 1.00 92.44 154 ILE A CA 1
ATOM 1182 C C . ILE A 1 154 ? 7.132 -2.951 -6.435 1.00 92.44 154 ILE A C 1
ATOM 1184 O O . ILE A 1 154 ? 6.939 -4.024 -7.001 1.00 92.44 154 ILE A O 1
ATOM 1188 N N . ALA A 1 155 ? 7.833 -1.982 -7.015 1.00 90.81 155 ALA A N 1
ATOM 1189 C CA . ALA A 1 155 ? 8.506 -2.108 -8.301 1.00 90.81 155 ALA A CA 1
ATOM 1190 C C . ALA A 1 155 ? 10.024 -2.246 -8.103 1.00 90.81 155 ALA A C 1
ATOM 1192 O O . ALA A 1 155 ? 10.707 -1.254 -7.855 1.00 90.81 155 ALA A O 1
ATOM 1193 N N . LEU A 1 156 ? 10.560 -3.461 -8.279 1.00 87.56 156 LEU A N 1
ATOM 1194 C CA . LEU A 1 156 ? 11.985 -3.776 -8.081 1.00 87.56 156 LEU A CA 1
ATOM 1195 C C . LEU A 1 156 ? 12.706 -4.141 -9.380 1.00 87.56 156 LEU A C 1
ATOM 1197 O O . LEU A 1 156 ? 12.182 -4.873 -10.227 1.00 87.56 156 LEU A O 1
ATOM 1201 N N . SER A 1 157 ? 13.909 -3.609 -9.558 1.00 84.19 157 SER A N 1
ATOM 1202 C CA . SER A 1 157 ? 14.838 -4.068 -10.582 1.00 84.19 157 SER A CA 1
ATOM 1203 C C . SER A 1 157 ? 15.534 -5.354 -10.123 1.00 84.19 157 SER A C 1
ATOM 1205 O O . SER A 1 157 ? 16.080 -5.377 -9.023 1.00 84.19 157 SER A O 1
ATOM 1207 N N . PRO A 1 158 ? 15.597 -6.413 -10.956 1.00 77.94 158 PRO A N 1
ATOM 1208 C CA . PRO A 1 158 ? 16.376 -7.612 -10.639 1.00 77.94 158 PRO A CA 1
ATOM 1209 C C . PRO A 1 158 ? 17.892 -7.368 -10.755 1.00 77.94 158 PRO A C 1
ATOM 1211 O O . PRO A 1 158 ? 18.695 -8.237 -10.419 1.00 77.94 158 PRO A O 1
ATOM 1214 N N . ILE A 1 159 ? 18.292 -6.208 -11.290 1.00 69.44 159 ILE A N 1
ATOM 1215 C CA . ILE A 1 159 ? 19.685 -5.798 -11.465 1.00 69.44 159 ILE A CA 1
ATOM 1216 C C . ILE A 1 159 ? 20.101 -5.016 -10.215 1.00 69.44 159 ILE A C 1
ATOM 1218 O O . ILE A 1 159 ? 19.684 -3.871 -10.049 1.00 69.44 159 ILE A O 1
ATOM 1222 N N . GLY A 1 160 ? 20.913 -5.640 -9.358 1.00 63.31 160 GLY A N 1
ATOM 1223 C CA . GLY A 1 160 ? 21.460 -5.060 -8.125 1.00 63.31 160 GLY A CA 1
ATOM 1224 C C . GLY A 1 160 ? 21.520 -6.081 -6.982 1.00 63.31 160 GLY A C 1
ATOM 1225 O O . GLY A 1 160 ? 20.737 -7.029 -6.958 1.00 63.31 160 GLY A O 1
ATOM 1226 N N . GLU A 1 161 ? 22.441 -5.906 -6.027 1.00 60.75 161 GLU A N 1
ATOM 1227 C CA . GLU A 1 161 ? 22.527 -6.785 -4.842 1.00 60.75 161 GLU A CA 1
ATOM 1228 C C . GLU A 1 161 ? 21.265 -6.732 -3.970 1.00 60.75 161 GLU A C 1
ATOM 1230 O O . GLU A 1 161 ? 20.923 -7.731 -3.346 1.00 60.75 161 GLU A O 1
ATOM 1235 N N . ALA A 1 162 ? 20.543 -5.606 -3.982 1.00 59.16 162 ALA A N 1
ATOM 1236 C CA . ALA A 1 162 ? 19.330 -5.387 -3.192 1.00 59.16 162 ALA A CA 1
ATOM 1237 C C . ALA A 1 162 ? 18.177 -6.356 -3.519 1.00 59.16 162 ALA A C 1
ATOM 1239 O O . ALA A 1 162 ? 17.292 -6.531 -2.696 1.00 59.16 162 ALA A O 1
ATOM 1240 N N . PHE A 1 163 ? 18.179 -6.997 -4.696 1.00 58.72 163 PHE A N 1
ATOM 1241 C CA . PHE A 1 163 ? 17.185 -8.024 -5.041 1.00 58.72 163 PHE A CA 1
ATOM 1242 C C . PHE A 1 163 ? 17.567 -9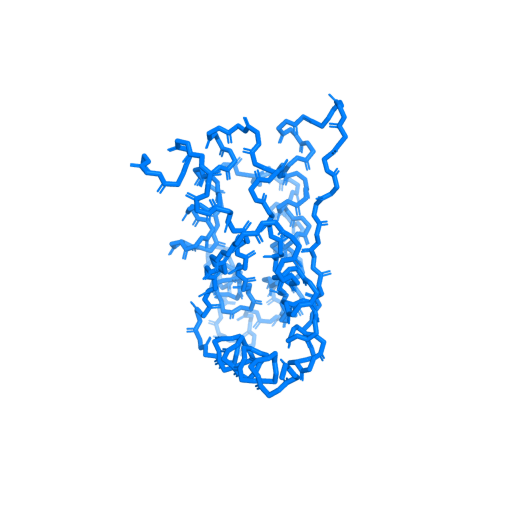.427 -4.537 1.00 58.72 163 PHE A C 1
ATOM 1244 O O . PHE A 1 163 ? 16.713 -10.303 -4.460 1.00 58.72 163 PHE A O 1
ATOM 1251 N N . ARG A 1 164 ? 18.857 -9.675 -4.262 1.00 59.72 164 ARG A N 1
ATOM 1252 C CA . ARG A 1 164 ? 19.381 -11.003 -3.889 1.00 59.72 164 ARG A CA 1
ATOM 1253 C C . ARG A 1 164 ? 19.591 -11.189 -2.385 1.00 59.72 164 ARG A C 1
ATOM 1255 O O . ARG A 1 164 ? 19.978 -12.290 -1.998 1.00 59.72 164 ARG A O 1
ATOM 1262 N N . ARG A 1 165 ? 19.427 -10.134 -1.586 1.00 50.94 165 ARG A N 1
ATOM 1263 C CA . ARG A 1 165 ? 19.503 -10.201 -0.122 1.00 50.94 165 ARG A CA 1
ATOM 1264 C C . ARG A 1 165 ? 18.145 -10.522 0.475 1.00 50.94 165 ARG A C 1
ATOM 1266 O O . ARG A 1 165 ? 17.140 -10.060 -0.106 1.00 50.94 165 ARG A O 1
#

Sequence (165 aa):
MFLAAVQHVCRIVRVLKTPLGNCLLVGVGGSGRKSLAMLGTFVAEYELSQIEISKFYSMNDWHEDIKRLLMRAGGHGKEVTFLLADTQIPKETMLEDTSSLLNNGEVPNLFNAEDKTQILEACTHSAATAGRTGTADVFAFFTEQCRKNLHVVIALSPIGEAFRR

Secondary structure (DSSP, 8-state):
-HHHHHHHHHHHHHHHTSTT--EEEE--TTS-HHHHHHHHHHHHTPEEEE----TT--HHHHHHHHHHHHIIIIIS---EEEEEEGGG--SHHHHHHHHHHHHHSS-TT---HHHHHHHHHHHHHHHHHTT--SHHHHHHHHHHHHHHHEEEEEEE-SSSGGGT-